Protein AF-A0A535NSK0-F1 (afdb_monomer_lite)

pLDDT: mean 83.29, std 15.98, range [34.66, 98.5]

Sequence (155 aa):
MTDINIHTHRTLVEKVFVGEGGVAVKHAAVRLECYKLASLLVRIGMTPNIKAPHKTIPAAFMRLEKEFLAGILDGLFSTDGSVLMKQDNPMLRLHTSSYELAQQVRLILLQFGIHGRIYRATRDEDLMYDGRSMYGTGEKYDLLIINEGIPHFYA

Structure (mmCIF, N/CA/C/O backbone):
data_AF-A0A535NSK0-F1
#
_entry.id   AF-A0A535NSK0-F1
#
loop_
_atom_site.group_PDB
_atom_site.id
_atom_site.type_symbol
_atom_site.label_atom_id
_atom_site.label_alt_id
_atom_site.label_comp_id
_atom_site.label_asym_id
_atom_site.label_entity_id
_atom_site.label_seq_id
_atom_site.pdbx_PDB_ins_code
_atom_site.Cartn_x
_atom_site.Cartn_y
_atom_site.Cartn_z
_atom_site.occupancy
_atom_site.B_iso_or_equiv
_atom_site.auth_seq_id
_atom_site.auth_comp_id
_atom_site.auth_asym_id
_atom_site.auth_atom_id
_atom_site.pdbx_PDB_model_num
ATOM 1 N N . MET A 1 1 ? 10.936 -27.192 17.423 1.00 34.66 1 MET A N 1
ATOM 2 C CA . MET A 1 1 ? 10.838 -26.031 16.514 1.00 34.66 1 MET A CA 1
ATOM 3 C C . MET A 1 1 ? 10.577 -26.572 15.126 1.00 34.66 1 MET A C 1
ATOM 5 O O . MET A 1 1 ? 11.379 -27.356 14.642 1.00 34.66 1 MET A O 1
ATOM 9 N N . THR A 1 2 ? 9.418 -26.272 14.551 1.00 40.34 2 THR A N 1
ATOM 10 C CA . THR A 1 2 ? 9.031 -26.770 13.229 1.00 40.34 2 THR A CA 1
ATOM 11 C C . THR A 1 2 ? 9.924 -26.116 12.183 1.00 40.34 2 THR A C 1
ATOM 13 O O . THR A 1 2 ? 9.919 -24.892 12.067 1.00 40.34 2 THR A O 1
ATOM 16 N N . ASP A 1 3 ? 10.693 -26.914 11.444 1.00 45.38 3 ASP A N 1
ATOM 17 C CA . ASP A 1 3 ? 11.486 -26.432 10.315 1.00 45.38 3 ASP A CA 1
ATOM 18 C C . ASP A 1 3 ? 10.575 -25.651 9.355 1.00 45.38 3 ASP A C 1
ATOM 20 O O . ASP A 1 3 ? 9.608 -26.185 8.788 1.00 45.38 3 ASP A O 1
ATOM 24 N N . ILE A 1 4 ? 10.862 -24.361 9.156 1.00 49.47 4 ILE A N 1
ATOM 25 C CA . ILE A 1 4 ? 10.060 -23.488 8.286 1.00 49.47 4 ILE A CA 1
ATOM 26 C C . ILE A 1 4 ? 10.174 -23.926 6.804 1.00 49.47 4 ILE A C 1
ATOM 28 O O . ILE A 1 4 ? 9.495 -23.356 5.963 1.00 49.47 4 ILE A O 1
ATOM 32 N N . ASN A 1 5 ? 10.916 -24.999 6.456 1.00 47.97 5 ASN A N 1
ATOM 33 C CA . ASN A 1 5 ? 11.264 -25.424 5.081 1.00 47.97 5 ASN A CA 1
ATOM 34 C C . ASN A 1 5 ? 11.352 -24.224 4.130 1.00 47.97 5 ASN A C 1
ATOM 36 O O . ASN A 1 5 ? 10.645 -24.153 3.118 1.00 47.97 5 ASN A O 1
ATOM 40 N N . ILE A 1 6 ? 12.183 -23.247 4.488 1.00 51.50 6 ILE A N 1
ATOM 41 C CA . ILE A 1 6 ? 12.573 -22.207 3.546 1.00 51.50 6 ILE A CA 1
ATOM 42 C C . ILE A 1 6 ? 13.487 -22.912 2.546 1.00 51.50 6 ILE A C 1
ATOM 44 O O . ILE A 1 6 ? 14.677 -23.097 2.790 1.00 51.50 6 ILE A O 1
ATOM 48 N N . HIS A 1 7 ? 12.908 -23.406 1.453 1.00 54.22 7 HIS A N 1
ATOM 49 C CA . HIS A 1 7 ? 13.670 -23.987 0.358 1.00 54.22 7 HIS A CA 1
ATOM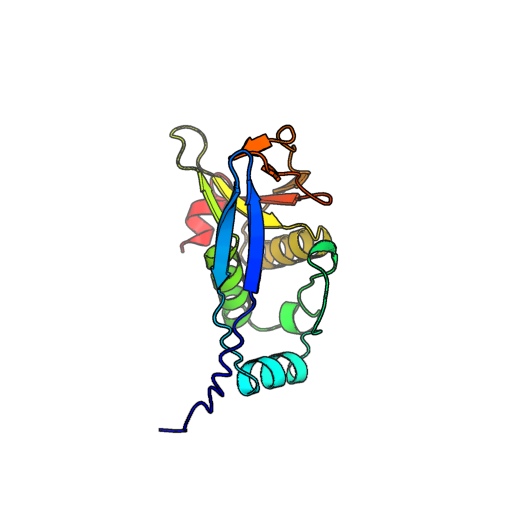 50 C C . HIS A 1 7 ? 14.343 -22.845 -0.405 1.00 54.22 7 HIS A C 1
ATOM 52 O O . HIS A 1 7 ? 13.792 -22.262 -1.333 1.00 54.22 7 HIS A O 1
ATOM 58 N N . THR A 1 8 ? 15.544 -22.487 0.035 1.00 51.03 8 THR A N 1
ATOM 59 C CA . THR A 1 8 ? 16.359 -21.454 -0.599 1.00 51.03 8 THR A CA 1
ATOM 60 C C . THR A 1 8 ? 16.909 -21.975 -1.924 1.00 51.03 8 THR A C 1
ATOM 62 O O . THR A 1 8 ? 17.919 -22.675 -1.946 1.00 51.03 8 THR A O 1
ATOM 65 N N . HIS A 1 9 ? 16.264 -21.634 -3.040 1.00 52.91 9 HIS A N 1
ATOM 66 C CA . HIS A 1 9 ? 16.828 -21.889 -4.363 1.00 52.91 9 HIS A CA 1
ATOM 67 C C . HIS A 1 9 ? 17.625 -20.673 -4.846 1.00 52.91 9 HIS A C 1
ATOM 69 O O . HIS A 1 9 ? 17.068 -19.638 -5.208 1.00 52.91 9 HIS A O 1
ATOM 75 N N . ARG A 1 10 ? 18.955 -20.789 -4.878 1.00 53.19 10 ARG A N 1
ATOM 76 C CA . ARG A 1 10 ? 19.826 -19.724 -5.390 1.00 53.19 10 ARG A CA 1
ATOM 77 C C . ARG A 1 10 ? 19.764 -19.690 -6.916 1.00 53.19 10 ARG A C 1
ATOM 79 O O . ARG A 1 10 ? 20.468 -20.435 -7.587 1.00 53.19 10 ARG A O 1
ATOM 86 N N . THR A 1 11 ? 18.979 -18.771 -7.464 1.00 53.66 11 THR A N 1
ATOM 87 C CA . THR A 1 11 ? 18.954 -18.519 -8.912 1.00 53.66 11 THR A CA 1
ATOM 88 C C . THR A 1 11 ? 19.810 -17.304 -9.257 1.00 53.66 11 THR A C 1
ATOM 90 O O . THR A 1 11 ? 19.376 -16.176 -9.043 1.00 53.66 11 THR A O 1
ATOM 93 N N . LEU A 1 12 ? 21.007 -17.539 -9.804 1.00 54.97 12 LEU A N 1
ATOM 94 C CA . LEU A 1 12 ? 21.874 -16.506 -10.378 1.00 54.97 12 LEU A CA 1
ATOM 95 C C . LEU A 1 12 ? 21.302 -16.059 -11.726 1.00 54.97 12 LEU A C 1
ATOM 97 O O . LEU A 1 12 ? 21.375 -16.783 -12.713 1.00 54.97 12 LEU A O 1
ATOM 101 N N . VAL A 1 13 ? 20.709 -14.868 -11.764 1.00 55.97 13 VAL A N 1
ATOM 102 C CA . VAL A 1 13 ? 20.315 -14.228 -13.025 1.00 55.97 13 VAL A CA 1
ATOM 103 C C . VAL A 1 13 ? 21.443 -13.307 -13.450 1.00 55.97 13 VAL A C 1
ATOM 105 O O . VAL A 1 13 ? 21.705 -12.339 -12.745 1.00 55.97 13 VAL A O 1
ATOM 108 N N . GLU A 1 14 ? 22.082 -13.609 -14.579 1.00 56.84 14 GLU A N 1
ATOM 109 C CA . GLU A 1 14 ? 23.153 -12.801 -15.160 1.00 56.84 14 GLU A CA 1
ATOM 110 C C . GLU A 1 14 ? 22.604 -11.963 -16.319 1.00 56.84 14 GLU A C 1
ATOM 112 O O . GLU A 1 14 ? 22.026 -12.489 -17.270 1.00 56.84 14 GLU A O 1
ATOM 117 N N . LYS A 1 15 ? 22.776 -10.642 -16.246 1.00 57.28 15 LYS A N 1
ATOM 118 C CA . LYS A 1 15 ? 22.615 -9.746 -17.397 1.00 57.28 15 LYS A CA 1
ATOM 119 C C . LYS A 1 15 ? 23.900 -8.961 -17.573 1.00 57.28 15 LYS A C 1
ATOM 121 O O . LYS A 1 15 ? 24.361 -8.343 -16.616 1.00 57.28 15 LYS A O 1
ATOM 126 N N . VAL A 1 16 ? 24.449 -9.019 -18.783 1.00 60.62 16 VAL A N 1
ATOM 127 C CA . VAL A 1 16 ? 25.601 -8.228 -19.212 1.00 60.62 16 VAL A CA 1
ATOM 128 C C . VAL A 1 16 ? 25.070 -6.970 -19.880 1.00 60.62 16 VAL A C 1
ATOM 130 O O . VAL A 1 16 ? 24.326 -7.052 -20.856 1.00 60.62 16 VAL A O 1
ATOM 133 N N . PHE A 1 17 ? 25.443 -5.815 -19.344 1.00 59.88 17 PHE A N 1
ATOM 134 C CA . PHE A 1 17 ? 25.168 -4.521 -19.960 1.00 59.88 17 PHE A CA 1
ATOM 135 C C . PHE A 1 17 ? 26.472 -3.982 -20.520 1.00 59.88 17 PHE A C 1
ATOM 137 O O . PHE A 1 17 ? 27.423 -3.847 -19.758 1.00 59.88 17 PHE A O 1
ATOM 144 N N . VAL A 1 18 ? 26.516 -3.702 -21.819 1.00 60.00 18 VAL A N 1
ATOM 145 C CA . VAL A 1 18 ? 27.671 -3.065 -22.460 1.00 60.00 18 VAL A CA 1
ATOM 146 C C . VAL A 1 18 ? 27.424 -1.558 -22.448 1.00 60.00 18 VAL A C 1
ATOM 148 O O . VAL A 1 18 ? 26.547 -1.082 -23.165 1.00 60.00 18 VAL A O 1
ATOM 151 N N . GLY A 1 19 ? 28.138 -0.828 -21.589 1.00 58.66 19 GLY A N 1
ATOM 152 C CA . GLY A 1 19 ? 28.138 0.640 -21.591 1.00 58.66 19 GLY A CA 1
ATOM 153 C C . GLY A 1 19 ? 29.075 1.225 -22.656 1.00 58.66 19 GLY A C 1
ATOM 154 O O . GLY A 1 19 ? 29.909 0.508 -23.222 1.00 58.66 19 GLY A O 1
ATOM 155 N N . GLU A 1 20 ? 28.975 2.535 -22.910 1.00 54.12 20 GLU A N 1
ATOM 156 C CA . GLU A 1 20 ? 29.961 3.249 -23.734 1.00 54.12 20 GLU A CA 1
ATOM 157 C C . GLU A 1 20 ? 31.360 3.096 -23.111 1.00 54.12 20 GLU A C 1
ATOM 159 O O . GLU A 1 20 ? 31.575 3.409 -21.943 1.00 54.12 20 GLU A O 1
ATOM 164 N N . GLY A 1 21 ? 32.302 2.534 -23.879 1.00 62.81 21 GLY A N 1
ATOM 165 C CA . GLY A 1 21 ? 33.648 2.175 -23.409 1.00 62.81 21 GLY A CA 1
ATOM 166 C C . GLY A 1 21 ? 33.883 0.678 -23.150 1.00 62.81 21 GLY A C 1
ATOM 167 O O . GLY A 1 21 ? 34.989 0.301 -22.775 1.00 62.81 21 GLY A O 1
ATOM 168 N N . GLY A 1 22 ? 32.888 -0.193 -23.368 1.00 62.31 22 GLY A N 1
ATOM 169 C CA . GLY A 1 22 ? 33.064 -1.654 -23.305 1.00 62.31 22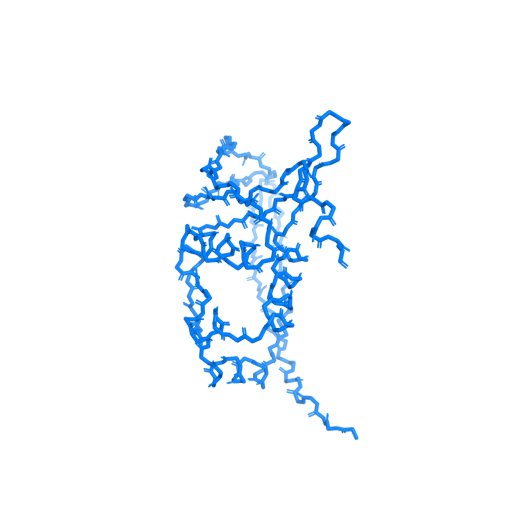 GLY A CA 1
ATOM 170 C C . GLY A 1 22 ? 32.980 -2.259 -21.898 1.00 62.31 22 GLY A C 1
ATOM 171 O O . GLY A 1 22 ? 33.298 -3.434 -21.712 1.00 62.31 22 GLY A O 1
ATOM 172 N N . VAL A 1 23 ? 32.537 -1.487 -20.902 1.00 55.56 23 VAL A N 1
ATOM 173 C CA . VAL A 1 23 ? 32.368 -1.975 -19.527 1.00 55.56 23 VAL A CA 1
ATOM 174 C C . VAL A 1 23 ? 31.127 -2.864 -19.448 1.00 55.56 23 VAL A C 1
ATOM 176 O O . VAL A 1 23 ? 30.005 -2.405 -19.654 1.00 55.56 23 VAL A O 1
ATOM 179 N N . ALA A 1 24 ? 31.346 -4.144 -19.143 1.00 59.34 24 ALA A N 1
ATOM 180 C CA . ALA A 1 24 ? 30.312 -5.139 -18.897 1.00 59.34 24 ALA A CA 1
ATOM 181 C C . ALA A 1 24 ? 29.888 -5.120 -17.417 1.00 59.34 24 ALA A C 1
ATOM 183 O O . ALA A 1 24 ? 30.622 -5.602 -16.555 1.00 59.34 24 ALA A O 1
ATOM 184 N N . VAL A 1 25 ? 28.696 -4.606 -17.098 1.00 57.69 25 VAL A N 1
ATOM 185 C CA . VAL A 1 25 ? 28.158 -4.686 -15.725 1.00 57.69 25 VAL A CA 1
ATOM 186 C C . VAL A 1 25 ? 27.443 -6.023 -15.538 1.00 57.69 25 VAL A C 1
ATOM 188 O O . VAL A 1 25 ? 26.462 -6.295 -16.230 1.00 57.69 25 VAL A O 1
ATOM 191 N N . LYS A 1 26 ? 27.918 -6.853 -14.598 1.00 59.72 26 LYS A N 1
ATOM 192 C CA . LYS A 1 26 ? 27.312 -8.144 -14.239 1.00 59.72 26 LYS A CA 1
ATOM 193 C C . LYS A 1 26 ? 26.366 -7.970 -13.054 1.00 59.72 26 LYS A C 1
ATOM 195 O O . LYS A 1 26 ? 26.805 -7.833 -11.916 1.00 59.72 26 LYS A O 1
ATOM 200 N N . HIS A 1 27 ? 25.063 -8.013 -13.309 1.00 57.66 27 HIS A N 1
ATOM 201 C CA . HIS A 1 27 ? 24.079 -8.120 -12.231 1.00 57.66 27 HIS A CA 1
ATOM 202 C C . HIS A 1 27 ? 23.916 -9.595 -11.857 1.00 57.66 27 HIS A C 1
ATOM 204 O O . HIS A 1 27 ? 23.734 -10.420 -12.746 1.00 57.66 27 HIS A O 1
ATOM 210 N N . ALA A 1 28 ? 23.983 -9.916 -10.566 1.00 62.25 28 ALA A N 1
ATOM 211 C CA . ALA A 1 28 ? 23.684 -11.232 -10.014 1.00 62.25 28 ALA A CA 1
ATOM 212 C C . ALA A 1 28 ? 22.614 -11.063 -8.930 1.00 62.25 28 ALA A C 1
ATOM 214 O O . ALA A 1 28 ? 22.782 -10.265 -8.012 1.00 62.25 28 ALA A O 1
ATOM 215 N N . ALA A 1 29 ? 21.512 -11.803 -9.035 1.00 65.19 29 ALA A N 1
ATOM 216 C CA . ALA A 1 29 ? 20.485 -11.852 -7.997 1.00 65.19 29 ALA A CA 1
ATOM 217 C C . ALA A 1 29 ? 20.553 -13.186 -7.246 1.00 65.19 29 ALA A C 1
ATOM 219 O O . ALA A 1 29 ? 20.934 -14.204 -7.817 1.00 65.19 29 ALA A O 1
ATOM 220 N N . VAL A 1 30 ? 20.161 -13.184 -5.974 1.00 65.62 30 VAL A N 1
ATOM 221 C CA . VAL A 1 30 ? 19.813 -14.395 -5.225 1.00 65.62 30 VAL A CA 1
ATOM 222 C C . VAL A 1 30 ? 18.331 -14.289 -4.909 1.00 65.62 30 VAL A C 1
ATOM 224 O O . VAL A 1 30 ? 17.884 -13.271 -4.385 1.00 65.62 30 VAL A O 1
ATOM 227 N N . ARG A 1 31 ? 17.561 -15.317 -5.262 1.00 67.12 31 ARG A N 1
ATOM 228 C CA . ARG A 1 31 ? 16.142 -15.399 -4.913 1.00 67.12 31 ARG A CA 1
ATOM 229 C C . ARG A 1 31 ? 15.975 -16.296 -3.696 1.00 67.12 31 ARG A C 1
ATOM 231 O O . ARG A 1 31 ? 16.642 -17.317 -3.581 1.00 67.12 31 ARG A O 1
ATOM 238 N N . LEU A 1 32 ? 15.100 -15.886 -2.788 1.00 66.88 32 LEU A N 1
ATOM 239 C CA . LEU A 1 32 ? 14.653 -16.696 -1.663 1.00 66.88 32 LEU A CA 1
ATOM 240 C C . LEU A 1 32 ? 13.180 -17.001 -1.903 1.00 66.88 32 LEU A C 1
ATOM 242 O O . LEU A 1 32 ? 12.370 -16.083 -2.020 1.00 66.88 32 LEU A O 1
ATOM 246 N N . GLU A 1 33 ? 12.839 -18.280 -2.014 1.00 70.31 33 GLU A N 1
ATOM 247 C CA . GLU A 1 33 ? 11.484 -18.716 -2.337 1.00 70.31 33 GLU A CA 1
ATOM 248 C C . GLU A 1 33 ? 10.899 -19.472 -1.143 1.00 70.31 33 GLU A C 1
ATOM 250 O O . GLU A 1 33 ? 11.269 -20.602 -0.835 1.00 70.31 33 GLU A O 1
ATOM 255 N N . CYS A 1 34 ? 9.966 -18.835 -0.432 1.00 75.31 34 CYS A N 1
ATOM 256 C CA . CYS A 1 34 ? 9.250 -19.479 0.664 1.00 75.31 34 CYS A CA 1
ATOM 257 C C . CYS A 1 34 ? 7.954 -20.112 0.147 1.00 75.31 34 CYS A C 1
ATOM 259 O O . CYS A 1 34 ? 6.866 -19.541 0.250 1.00 75.31 34 CYS A O 1
ATOM 261 N N . TYR A 1 35 ? 8.068 -21.316 -0.416 1.00 78.25 35 TYR A N 1
ATOM 262 C CA . TYR A 1 35 ? 6.931 -22.039 -0.993 1.00 78.25 35 TYR A CA 1
ATOM 263 C C . TYR A 1 35 ? 5.822 -22.339 0.018 1.00 78.25 35 TYR A C 1
ATOM 265 O O . TYR A 1 35 ? 4.647 -22.299 -0.346 1.00 78.25 35 TYR A O 1
ATOM 273 N N . LYS A 1 36 ? 6.165 -22.601 1.287 1.00 82.50 36 LYS A N 1
ATOM 274 C CA . LYS A 1 36 ? 5.170 -22.822 2.347 1.00 82.50 36 LYS A CA 1
ATOM 275 C C . LYS A 1 36 ? 4.332 -21.571 2.604 1.00 82.50 36 LYS A C 1
ATOM 277 O O . LYS A 1 36 ? 3.110 -21.677 2.633 1.00 82.50 36 LYS A O 1
ATOM 282 N N . LEU A 1 37 ? 4.968 -20.404 2.736 1.00 82.75 37 LEU A N 1
ATOM 283 C CA . LEU A 1 37 ? 4.254 -19.141 2.932 1.00 82.75 37 LEU A CA 1
ATOM 284 C C . LEU A 1 37 ? 3.413 -18.796 1.702 1.00 82.75 37 LEU A C 1
ATOM 286 O O . LEU A 1 37 ? 2.230 -18.514 1.843 1.00 82.75 37 LEU A O 1
ATOM 290 N N . ALA A 1 38 ? 3.983 -18.895 0.498 1.00 83.00 38 ALA A N 1
ATOM 291 C CA . ALA A 1 38 ? 3.239 -18.652 -0.736 1.00 83.00 38 ALA A CA 1
ATOM 292 C C . ALA A 1 38 ? 2.013 -19.577 -0.851 1.00 83.00 38 ALA A C 1
ATOM 294 O O . ALA A 1 38 ? 0.909 -19.112 -1.124 1.00 83.00 38 ALA A O 1
ATOM 295 N N . SER A 1 39 ? 2.178 -20.872 -0.565 1.00 86.56 39 SER A N 1
ATOM 296 C CA . SER A 1 39 ? 1.080 -21.847 -0.585 1.00 86.56 39 SER A CA 1
ATOM 297 C C . SER A 1 39 ? 0.025 -21.554 0.477 1.00 86.56 39 SER A C 1
ATOM 299 O O . SER A 1 39 ? -1.166 -21.701 0.209 1.00 86.56 39 SER A O 1
ATOM 301 N N . LEU A 1 40 ? 0.441 -21.136 1.676 1.00 89.31 40 LEU A N 1
ATOM 302 C CA . LEU A 1 40 ? -0.473 -20.725 2.735 1.00 89.31 40 LEU A CA 1
ATOM 303 C C . LEU A 1 40 ? -1.291 -19.509 2.296 1.00 89.31 40 LEU A C 1
ATOM 305 O O . LEU A 1 40 ? -2.512 -19.571 2.369 1.00 89.31 40 LEU A O 1
ATOM 309 N N . LEU A 1 41 ? -0.640 -18.461 1.777 1.00 89.06 41 LEU A N 1
ATOM 310 C CA . LEU A 1 41 ? -1.292 -17.242 1.286 1.00 89.06 41 LEU A CA 1
ATOM 311 C C . LEU A 1 41 ? -2.328 -17.548 0.196 1.00 89.06 41 LEU A C 1
ATOM 313 O O . LEU A 1 41 ? -3.438 -17.022 0.235 1.00 89.06 41 LEU A O 1
ATOM 317 N N . VAL A 1 42 ? -2.005 -18.448 -0.738 1.00 91.06 42 VAL A N 1
ATOM 318 C CA . VAL A 1 42 ? -2.962 -18.904 -1.758 1.00 91.06 42 VAL A CA 1
ATOM 319 C C . VAL A 1 42 ? -4.142 -19.643 -1.124 1.00 91.06 42 VAL A C 1
ATOM 321 O O . VAL A 1 42 ? -5.290 -19.355 -1.452 1.00 91.06 42 VAL A O 1
ATOM 324 N N . ARG A 1 43 ? -3.889 -20.557 -0.178 1.00 91.25 43 ARG A N 1
ATOM 325 C CA . ARG A 1 43 ? -4.946 -21.311 0.522 1.00 91.25 43 ARG A CA 1
ATOM 326 C C . ARG A 1 43 ? -5.894 -20.417 1.315 1.00 91.25 43 ARG A C 1
ATOM 328 O O . ARG A 1 43 ? -7.076 -20.732 1.384 1.00 91.25 43 ARG A O 1
ATOM 335 N N . ILE A 1 44 ? -5.397 -19.321 1.887 1.00 89.88 44 ILE A N 1
ATOM 336 C CA . ILE A 1 44 ? -6.233 -18.356 2.617 1.00 89.88 44 ILE A CA 1
ATOM 337 C C . ILE A 1 44 ? -6.929 -17.345 1.691 1.00 89.88 44 ILE A C 1
ATOM 339 O O . ILE A 1 44 ? -7.687 -16.514 2.173 1.00 89.88 44 ILE A O 1
ATOM 343 N N . GLY A 1 45 ? -6.730 -17.425 0.371 1.00 89.31 45 GLY A N 1
ATOM 344 C CA . GLY A 1 45 ? -7.508 -16.669 -0.615 1.00 89.31 45 GLY A CA 1
ATOM 345 C C . GLY A 1 45 ? -6.753 -15.566 -1.357 1.00 89.31 45 GLY A C 1
ATOM 346 O O . GLY A 1 45 ? -7.381 -14.800 -2.088 1.00 89.31 45 GLY A O 1
ATOM 347 N N . MET A 1 46 ? -5.426 -15.460 -1.220 1.00 91.62 46 MET A N 1
ATOM 348 C CA . MET A 1 46 ? -4.645 -14.568 -2.083 1.00 91.62 46 MET A CA 1
ATOM 349 C C . MET A 1 46 ? -4.501 -15.141 -3.492 1.00 91.62 46 MET A C 1
ATOM 351 O O . MET A 1 46 ? -4.285 -16.336 -3.685 1.00 91.62 46 MET A O 1
ATOM 355 N N . THR A 1 47 ? -4.554 -14.267 -4.496 1.00 90.19 47 THR A N 1
ATOM 356 C CA . THR A 1 47 ? -4.325 -14.665 -5.890 1.00 90.19 47 THR A CA 1
ATOM 357 C C . THR A 1 47 ? -2.851 -14.452 -6.259 1.00 90.19 47 THR A C 1
ATOM 359 O O . THR A 1 47 ? -2.362 -13.323 -6.156 1.00 90.19 47 THR A O 1
ATOM 362 N N . PRO A 1 48 ? -2.113 -15.498 -6.675 1.00 88.69 48 PRO A N 1
ATOM 363 C CA . PRO A 1 48 ? -0.716 -15.360 -7.070 1.00 88.69 48 PRO A CA 1
ATOM 364 C C . PRO A 1 48 ? -0.591 -14.734 -8.468 1.00 88.69 48 PRO A C 1
ATOM 366 O O . PRO A 1 48 ? -1.541 -14.721 -9.247 1.00 88.69 48 PRO A O 1
ATOM 369 N N . ASN A 1 49 ? 0.607 -14.252 -8.813 1.00 87.38 49 ASN A N 1
ATOM 370 C CA . ASN A 1 49 ? 0.955 -13.760 -10.159 1.00 87.38 49 ASN A CA 1
ATOM 371 C C . ASN A 1 49 ? 0.104 -12.583 -10.681 1.00 87.38 49 ASN A C 1
ATOM 373 O O . ASN A 1 49 ? -0.047 -12.395 -11.888 1.00 87.38 49 ASN A O 1
ATOM 377 N N . ILE A 1 50 ? -0.412 -11.748 -9.778 1.00 92.75 50 ILE A N 1
ATOM 378 C CA . ILE A 1 50 ? -1.163 -10.540 -10.126 1.00 92.75 50 ILE A CA 1
ATOM 379 C C . ILE A 1 50 ? -0.221 -9.353 -10.368 1.00 92.75 50 ILE A C 1
ATOM 381 O O . ILE A 1 50 ? 0.640 -9.034 -9.543 1.00 92.75 50 ILE A O 1
ATOM 385 N N . LYS A 1 51 ? -0.400 -8.661 -11.503 1.00 92.94 51 LYS A N 1
ATOM 386 C CA . LYS A 1 51 ? 0.332 -7.417 -11.799 1.00 92.94 51 LYS A CA 1
ATOM 387 C C . LYS A 1 51 ? -0.058 -6.319 -10.810 1.00 92.94 51 LYS A C 1
ATOM 389 O O . LYS A 1 51 ? -1.208 -6.245 -10.391 1.00 92.94 51 LYS A O 1
ATOM 394 N N . ALA A 1 52 ? 0.879 -5.420 -10.505 1.00 93.06 52 ALA A N 1
ATOM 395 C CA . ALA A 1 52 ? 0.686 -4.362 -9.509 1.00 93.06 52 ALA A CA 1
ATOM 396 C C . ALA A 1 52 ? -0.638 -3.571 -9.643 1.00 93.06 52 ALA A C 1
ATOM 398 O O . ALA A 1 52 ? -1.284 -3.391 -8.614 1.00 93.06 52 ALA A O 1
ATOM 399 N N . PRO A 1 53 ? -1.108 -3.172 -10.847 1.00 95.94 53 PRO A N 1
ATOM 400 C CA . PRO A 1 53 ? -2.368 -2.432 -10.988 1.00 95.94 53 PRO A CA 1
ATOM 401 C C . PRO A 1 53 ? -3.638 -3.224 -10.661 1.00 95.94 53 PRO A C 1
ATOM 403 O O . PRO A 1 53 ? -4.694 -2.633 -10.475 1.00 95.94 53 PRO A O 1
ATOM 406 N N . HIS A 1 54 ? -3.546 -4.552 -10.601 1.00 96.12 54 HIS A N 1
ATOM 407 C CA . HIS A 1 54 ? -4.676 -5.445 -10.344 1.00 96.12 54 HIS A CA 1
ATOM 408 C C . HIS A 1 54 ? -4.613 -6.084 -8.953 1.00 96.12 54 HIS A C 1
ATOM 410 O O . HIS A 1 54 ? -5.465 -6.904 -8.623 1.00 96.12 54 HIS A O 1
ATOM 416 N N . LYS A 1 55 ? -3.599 -5.752 -8.140 1.00 95.94 55 LYS A N 1
ATOM 417 C CA . LYS A 1 55 ? -3.507 -6.241 -6.760 1.00 95.94 55 LYS A CA 1
ATOM 418 C C . LYS A 1 55 ? -4.695 -5.722 -5.955 1.00 95.94 55 LYS A C 1
ATOM 420 O O . LYS A 1 55 ? -5.034 -4.546 -6.058 1.00 95.94 55 LYS A O 1
ATOM 425 N N . THR A 1 56 ? -5.286 -6.586 -5.143 1.00 96.94 56 THR A N 1
ATOM 426 C CA . THR A 1 56 ? -6.426 -6.284 -4.271 1.00 96.94 56 THR A CA 1
ATOM 427 C C . THR A 1 56 ? -6.285 -7.051 -2.959 1.00 96.94 56 THR A C 1
ATOM 429 O O . THR A 1 56 ? -5.541 -8.032 -2.868 1.00 96.94 56 THR A O 1
ATOM 432 N N . ILE A 1 57 ? -7.003 -6.599 -1.937 1.00 96.19 57 ILE A N 1
ATOM 433 C CA . ILE A 1 57 ? -7.247 -7.337 -0.703 1.00 96.19 57 ILE A CA 1
ATOM 434 C C . ILE A 1 57 ? -8.467 -8.239 -0.950 1.00 96.19 57 ILE A C 1
ATOM 436 O O . ILE A 1 57 ? -9.517 -7.740 -1.374 1.00 96.19 57 ILE A O 1
ATOM 440 N N . PRO A 1 58 ? -8.370 -9.560 -0.708 1.00 95.44 58 PRO A N 1
ATOM 441 C CA . PRO A 1 58 ? -9.511 -10.460 -0.820 1.00 95.44 58 PRO A CA 1
ATOM 442 C C . PRO A 1 58 ? -10.704 -9.978 0.011 1.00 95.44 58 PRO A C 1
ATOM 444 O O . PRO A 1 58 ? -10.563 -9.634 1.183 1.00 95.44 58 PRO A O 1
ATOM 447 N N . ALA A 1 59 ? -11.909 -10.012 -0.563 1.00 92.69 59 ALA A N 1
ATOM 448 C CA . ALA A 1 59 ? -13.112 -9.519 0.112 1.00 92.69 59 ALA A CA 1
ATOM 449 C C . ALA A 1 59 ? -13.396 -10.230 1.450 1.00 92.69 59 ALA A C 1
ATOM 451 O O . ALA A 1 59 ? -14.005 -9.640 2.338 1.00 92.69 59 ALA A O 1
ATOM 452 N N . ALA A 1 60 ? -12.961 -11.486 1.603 1.00 94.00 60 ALA A N 1
ATOM 453 C CA . ALA A 1 60 ? -13.054 -12.216 2.865 1.00 94.00 60 ALA A CA 1
ATOM 454 C C . ALA A 1 60 ? -12.226 -11.561 3.983 1.00 94.00 60 ALA A C 1
ATOM 456 O O . ALA A 1 60 ? -12.706 -11.473 5.106 1.00 94.00 60 ALA A O 1
ATOM 457 N N . PHE A 1 61 ? -11.036 -11.043 3.664 1.00 95.44 61 PHE A N 1
ATOM 458 C CA . PHE A 1 61 ? -10.140 -10.403 4.632 1.00 95.44 61 PHE A CA 1
ATOM 459 C C . PHE A 1 61 ? -10.691 -9.077 5.132 1.00 95.44 61 PHE A C 1
ATOM 461 O O . PHE A 1 61 ? -10.586 -8.777 6.313 1.00 95.44 61 PHE A O 1
ATOM 468 N N . MET A 1 62 ? -11.359 -8.331 4.252 1.00 94.88 62 MET A N 1
ATOM 469 C CA . MET A 1 62 ? -11.982 -7.039 4.559 1.00 94.88 62 MET A CA 1
ATOM 470 C C . MET A 1 62 ? -13.068 -7.107 5.649 1.00 94.88 62 MET A C 1
ATOM 472 O O . MET A 1 62 ? -13.510 -6.060 6.118 1.00 94.88 62 MET A O 1
ATOM 476 N N . ARG A 1 63 ? -13.530 -8.315 6.008 1.00 93.25 63 ARG A N 1
ATOM 477 C CA . ARG A 1 63 ? -14.579 -8.577 7.008 1.00 93.25 63 ARG A CA 1
ATOM 478 C C . ARG A 1 63 ? -14.068 -9.290 8.266 1.00 93.25 63 ARG A C 1
ATOM 480 O O . ARG A 1 63 ? -14.889 -9.687 9.088 1.00 93.25 63 ARG A O 1
ATOM 487 N N . LEU A 1 64 ? -12.759 -9.515 8.378 1.00 95.94 64 LEU A N 1
ATOM 488 C CA . LEU A 1 64 ? -12.157 -10.117 9.569 1.00 95.94 64 LEU A CA 1
ATOM 489 C C . LEU A 1 64 ? -12.059 -9.099 10.711 1.00 95.94 64 LEU A C 1
ATOM 491 O O . LEU A 1 64 ? -12.347 -7.914 10.528 1.00 95.94 64 LEU A O 1
ATOM 495 N N . GLU A 1 65 ? -11.691 -9.565 11.904 1.00 97.06 65 GLU A N 1
ATOM 496 C CA . GLU A 1 65 ? -11.564 -8.708 13.077 1.00 97.06 65 GLU A CA 1
ATOM 497 C C . GLU A 1 65 ? -10.572 -7.552 12.881 1.00 97.06 65 GLU A C 1
ATOM 499 O O . GLU A 1 65 ? -9.636 -7.609 12.079 1.00 97.06 65 GLU A O 1
ATOM 504 N N . LYS A 1 66 ? -10.767 -6.488 13.670 1.00 95.88 66 LYS A N 1
ATOM 505 C CA . LYS A 1 66 ? -9.924 -5.288 13.624 1.00 95.88 66 LYS A CA 1
ATOM 506 C C . LYS A 1 66 ? -8.439 -5.598 13.814 1.00 95.88 66 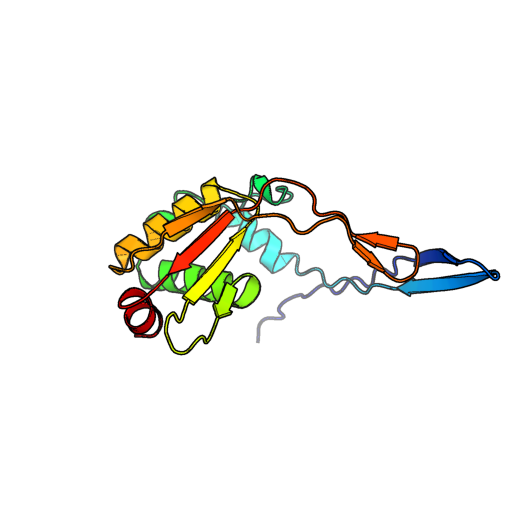LYS 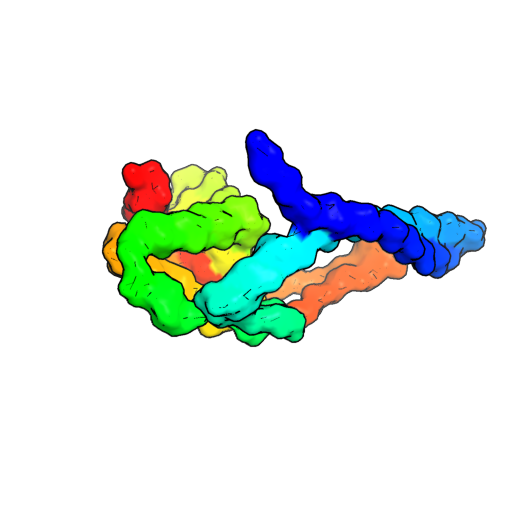A C 1
ATOM 508 O O . LYS A 1 66 ? -7.622 -4.947 13.183 1.00 95.88 66 LYS A O 1
ATOM 513 N N . GLU A 1 67 ? -8.087 -6.591 14.626 1.00 96.88 67 GLU A N 1
ATOM 514 C CA . GLU A 1 67 ? -6.690 -6.995 14.827 1.00 96.88 67 GLU A CA 1
ATOM 515 C C . GLU A 1 67 ? -6.043 -7.489 13.523 1.00 96.88 67 GLU A C 1
ATOM 517 O O . GLU A 1 67 ? -4.965 -7.032 13.145 1.00 96.88 67 GLU A O 1
ATOM 522 N N . PHE A 1 68 ? -6.741 -8.340 12.765 1.00 96.44 68 PHE A N 1
ATOM 523 C CA . PHE A 1 68 ? -6.263 -8.808 11.466 1.00 96.44 68 PHE A CA 1
ATOM 524 C C . PHE A 1 68 ? -6.132 -7.659 10.460 1.00 96.44 68 PHE A C 1
ATOM 526 O O . PHE A 1 68 ? -5.131 -7.544 9.752 1.00 96.44 68 PHE A O 1
ATOM 533 N N . LEU A 1 69 ? -7.136 -6.779 10.409 1.00 97.44 69 LEU A N 1
ATOM 534 C CA . LEU A 1 69 ? -7.123 -5.608 9.534 1.00 97.44 69 LEU A CA 1
ATOM 535 C C . LEU A 1 69 ? -5.995 -4.630 9.886 1.00 97.44 69 LEU A C 1
ATOM 537 O O . LEU A 1 69 ? -5.371 -4.083 8.977 1.00 97.44 69 LEU A O 1
ATOM 541 N N . ALA A 1 70 ? -5.699 -4.446 11.174 1.00 97.00 70 ALA A N 1
ATOM 542 C CA . ALA A 1 70 ? -4.561 -3.659 11.633 1.00 97.00 70 ALA A CA 1
ATOM 543 C C . ALA A 1 70 ? -3.241 -4.272 11.146 1.00 97.00 70 ALA A C 1
ATOM 545 O O . ALA A 1 70 ? -2.409 -3.550 10.608 1.00 97.00 70 ALA A O 1
ATOM 546 N N . GLY A 1 71 ? -3.094 -5.601 11.204 1.00 96.88 71 GLY A N 1
ATOM 547 C CA . GLY A 1 71 ? -1.936 -6.303 10.640 1.00 96.88 71 GLY A CA 1
ATOM 548 C C . GLY A 1 71 ? -1.766 -6.109 9.125 1.00 96.88 71 GLY A C 1
ATOM 549 O O . GLY A 1 71 ? -0.642 -5.981 8.640 1.00 96.88 71 GLY A O 1
ATOM 550 N N . ILE A 1 72 ? -2.863 -6.028 8.357 1.00 95.88 72 ILE A N 1
ATOM 551 C CA . ILE A 1 72 ? -2.794 -5.677 6.925 1.00 95.88 72 ILE A CA 1
ATOM 552 C C . ILE A 1 72 ? -2.269 -4.250 6.740 1.00 95.88 72 ILE A C 1
ATOM 554 O O . ILE A 1 72 ? -1.413 -4.026 5.882 1.00 95.88 72 ILE A O 1
ATOM 558 N N . LEU A 1 73 ? -2.806 -3.286 7.497 1.00 97.06 73 LEU A N 1
ATOM 559 C CA . LEU A 1 73 ? -2.377 -1.889 7.414 1.00 97.06 73 LEU A CA 1
ATOM 560 C C . LEU A 1 73 ? -0.899 -1.754 7.793 1.00 97.06 73 LEU A C 1
ATOM 562 O O . LEU A 1 73 ? -0.142 -1.157 7.033 1.00 97.06 73 LEU A O 1
ATOM 566 N N . ASP A 1 74 ? -0.483 -2.362 8.901 1.00 96.25 74 ASP A N 1
ATOM 567 C CA . ASP A 1 74 ? 0.903 -2.366 9.368 1.00 96.25 74 ASP A CA 1
ATOM 568 C C . ASP A 1 74 ? 1.855 -2.915 8.297 1.00 96.25 74 ASP A C 1
ATOM 570 O O . ASP A 1 74 ? 2.814 -2.250 7.901 1.00 96.25 74 ASP A O 1
ATOM 574 N N . GLY A 1 75 ? 1.524 -4.077 7.725 1.00 96.00 75 GLY A N 1
ATOM 575 C CA . GLY A 1 75 ? 2.301 -4.674 6.643 1.00 96.00 75 GLY A CA 1
ATOM 576 C C . GLY A 1 75 ? 2.399 -3.777 5.404 1.00 96.00 75 GLY A C 1
ATOM 577 O O . GLY A 1 75 ? 3.494 -3.578 4.884 1.00 96.00 75 GLY A O 1
ATOM 578 N N . LEU A 1 76 ? 1.281 -3.209 4.936 1.00 96.62 76 LEU A N 1
ATOM 579 C CA . LEU A 1 76 ? 1.255 -2.367 3.731 1.00 96.62 76 LEU A CA 1
ATOM 580 C C . LEU A 1 76 ? 2.005 -1.044 3.911 1.00 96.62 76 LEU A C 1
ATOM 582 O O . LEU A 1 76 ? 2.750 -0.638 3.019 1.00 96.62 76 LEU A O 1
ATOM 586 N N . PHE A 1 77 ? 1.811 -0.359 5.040 1.00 96.44 77 PHE A N 1
ATOM 587 C CA . PHE A 1 77 ? 2.487 0.911 5.308 1.00 96.44 77 PHE A CA 1
ATOM 588 C C . PHE A 1 77 ? 3.969 0.712 5.648 1.00 96.44 77 PHE A C 1
ATOM 590 O O . PHE A 1 77 ? 4.777 1.577 5.319 1.00 96.44 77 PHE A O 1
ATOM 597 N N . SER A 1 78 ? 4.353 -0.434 6.212 1.00 95.94 78 SER A N 1
ATOM 598 C CA . SER A 1 78 ? 5.763 -0.777 6.427 1.00 95.94 78 SER A CA 1
ATOM 599 C C . SER A 1 78 ? 6.526 -1.027 5.124 1.00 95.94 78 SER A C 1
ATOM 601 O O . SER A 1 78 ? 7.724 -0.757 5.060 1.00 95.94 78 SER A O 1
ATOM 603 N N . THR A 1 79 ? 5.868 -1.553 4.083 1.00 94.75 79 THR A N 1
ATOM 604 C CA . THR A 1 79 ? 6.534 -1.869 2.808 1.00 94.75 79 THR A CA 1
ATOM 605 C C . THR A 1 79 ? 6.441 -0.751 1.780 1.00 94.75 79 THR A C 1
ATOM 607 O O . THR A 1 79 ? 7.447 -0.396 1.174 1.00 94.75 79 THR A O 1
ATOM 610 N N . ASP A 1 80 ? 5.238 -0.219 1.562 1.00 95.06 80 ASP A N 1
ATOM 611 C CA . ASP A 1 80 ? 4.931 0.733 0.486 1.00 95.06 80 ASP A CA 1
ATOM 612 C C . ASP A 1 80 ? 4.465 2.100 1.029 1.00 95.06 80 ASP A C 1
ATOM 614 O O . ASP A 1 80 ? 4.033 2.978 0.268 1.00 95.06 80 ASP A O 1
ATOM 618 N N . GLY A 1 81 ? 4.514 2.282 2.351 1.00 95.12 81 GLY A N 1
ATOM 619 C CA . GLY A 1 81 ? 4.186 3.539 3.002 1.00 95.12 81 GLY A CA 1
ATOM 620 C C . GLY A 1 81 ? 5.368 4.504 3.069 1.00 95.12 81 GLY A C 1
ATOM 621 O O . GLY A 1 81 ? 6.536 4.124 3.015 1.00 95.12 81 GLY A O 1
ATOM 622 N N . SER A 1 82 ? 5.064 5.792 3.193 1.00 95.00 82 SER A N 1
ATOM 623 C CA . SER A 1 82 ? 6.056 6.832 3.447 1.00 95.00 82 SER A CA 1
ATOM 624 C C . SER A 1 82 ? 5.498 7.938 4.331 1.00 95.00 82 SER A C 1
ATOM 626 O O . SER A 1 82 ? 4.298 8.217 4.342 1.00 95.00 82 SER A O 1
ATOM 628 N N . VAL A 1 83 ? 6.392 8.575 5.084 1.00 93.25 83 VAL A N 1
ATOM 629 C CA . VAL A 1 83 ? 6.060 9.682 5.981 1.00 93.25 83 VAL A CA 1
ATOM 630 C C . VAL A 1 83 ? 6.759 10.937 5.485 1.00 93.25 83 VAL A C 1
ATOM 632 O O . VAL A 1 83 ? 7.981 10.973 5.349 1.00 93.25 83 VAL A O 1
ATOM 635 N N . LEU A 1 84 ? 5.982 11.984 5.231 1.00 91.50 84 LEU A N 1
ATOM 636 C CA . LEU A 1 84 ? 6.489 13.325 4.992 1.00 91.50 84 LEU A CA 1
ATOM 637 C C . LEU A 1 84 ? 6.375 14.129 6.284 1.00 91.50 84 LEU A C 1
ATOM 639 O O . LEU A 1 84 ? 5.276 14.484 6.702 1.00 91.50 84 LEU A O 1
ATOM 643 N N . MET A 1 85 ? 7.516 14.462 6.882 1.00 85.19 85 MET A N 1
ATOM 644 C CA . MET A 1 85 ? 7.590 15.284 8.091 1.00 85.19 85 MET A CA 1
ATOM 645 C C . MET A 1 85 ? 7.836 16.753 7.720 1.00 85.19 85 MET A C 1
ATOM 647 O O . MET A 1 85 ? 8.944 17.264 7.871 1.00 85.19 85 MET A O 1
ATOM 651 N N . LYS A 1 86 ? 6.816 17.439 7.188 1.00 85.38 86 LYS A N 1
ATOM 652 C CA . LYS A 1 86 ? 6.832 18.907 7.035 1.00 85.38 86 LYS A CA 1
ATOM 653 C C . LYS A 1 86 ? 6.163 19.565 8.239 1.00 85.38 86 LYS A C 1
ATOM 655 O O . LYS A 1 86 ? 5.099 19.110 8.642 1.00 85.38 86 LYS A O 1
ATOM 660 N N . GLN A 1 87 ? 6.756 20.649 8.752 1.00 75.88 87 GLN A N 1
ATOM 661 C CA . GLN A 1 87 ? 6.263 21.374 9.936 1.00 75.88 87 GLN A CA 1
ATOM 662 C C . GLN A 1 87 ? 4.774 21.735 9.844 1.00 75.88 87 GLN A C 1
ATOM 664 O O . GLN A 1 87 ? 4.039 21.490 10.793 1.00 75.88 87 GLN A O 1
ATOM 669 N N . ASP A 1 88 ? 4.321 22.228 8.690 1.00 82.62 88 ASP A N 1
ATOM 670 C CA . ASP A 1 88 ? 2.947 22.731 8.546 1.00 82.62 88 ASP A CA 1
ATOM 671 C C . ASP A 1 88 ? 1.957 21.694 7.998 1.00 82.62 88 ASP A C 1
ATOM 673 O O . ASP A 1 88 ? 0.751 21.929 7.975 1.00 82.62 88 ASP A O 1
ATOM 677 N N . ASN A 1 89 ? 2.450 20.561 7.491 1.00 85.06 89 ASN A N 1
ATOM 678 C CA . ASN A 1 89 ? 1.613 19.557 6.838 1.00 85.06 89 ASN A CA 1
ATOM 679 C C . ASN A 1 89 ? 2.295 18.181 6.870 1.00 85.06 89 ASN A C 1
ATOM 681 O O . ASN A 1 89 ? 2.830 17.740 5.844 1.00 85.06 89 ASN A O 1
ATOM 685 N N . PRO A 1 90 ? 2.343 17.518 8.039 1.00 90.25 90 PRO A N 1
ATOM 686 C CA . PRO A 1 90 ? 2.797 16.142 8.114 1.00 90.25 90 PRO A CA 1
ATOM 687 C C . PRO A 1 90 ? 1.813 15.239 7.367 1.00 90.25 90 PRO A C 1
ATOM 689 O O . PRO A 1 90 ? 0.597 15.434 7.421 1.00 90.25 90 PRO A O 1
ATOM 692 N N . MET A 1 91 ? 2.336 14.250 6.647 1.00 92.88 91 MET A N 1
ATOM 693 C CA . MET A 1 91 ? 1.516 13.351 5.836 1.00 92.88 91 MET A CA 1
ATOM 694 C C . MET A 1 91 ? 2.035 11.926 5.942 1.00 92.88 91 MET A C 1
ATOM 696 O O . MET A 1 91 ? 3.224 11.679 5.744 1.00 92.88 91 MET A O 1
ATOM 700 N N . LEU A 1 92 ? 1.126 10.988 6.168 1.00 95.38 92 LEU A N 1
ATOM 701 C CA . LEU A 1 92 ? 1.371 9.569 5.962 1.00 95.38 92 LEU A CA 1
ATOM 702 C C . LEU A 1 92 ? 0.780 9.179 4.602 1.00 95.38 92 LEU A C 1
ATOM 704 O O . LEU A 1 92 ? -0.334 9.574 4.258 1.00 95.38 92 LEU A O 1
ATOM 708 N N . ARG A 1 93 ? 1.537 8.435 3.803 1.00 96.25 93 ARG A N 1
ATOM 709 C CA . ARG A 1 93 ? 1.191 8.068 2.429 1.00 96.25 93 ARG A CA 1
ATOM 710 C C . ARG A 1 93 ? 1.314 6.564 2.251 1.00 96.25 93 ARG A C 1
ATOM 712 O O . ARG A 1 93 ? 2.283 5.986 2.717 1.00 96.25 93 ARG A O 1
ATOM 719 N N . LEU A 1 94 ? 0.393 5.969 1.502 1.00 97.69 94 LEU A N 1
ATOM 720 C CA . LEU A 1 94 ? 0.577 4.679 0.836 1.00 97.69 94 LEU A CA 1
ATOM 721 C C . LEU A 1 94 ? 0.593 4.911 -0.678 1.00 97.69 94 LEU A C 1
ATOM 723 O O . LEU A 1 94 ? -0.340 5.518 -1.212 1.00 97.69 94 LEU A O 1
ATOM 727 N N . HIS A 1 95 ? 1.627 4.425 -1.365 1.00 95.88 95 HIS A N 1
ATOM 728 C CA . HIS A 1 95 ? 1.757 4.545 -2.817 1.00 95.88 95 HIS A CA 1
ATOM 729 C C . HIS A 1 95 ? 1.437 3.215 -3.509 1.00 95.88 95 HIS A C 1
ATOM 731 O O . HIS A 1 95 ? 1.999 2.176 -3.176 1.00 95.88 95 HIS A O 1
ATOM 737 N N . THR A 1 96 ? 0.548 3.214 -4.504 1.00 96.44 96 THR A N 1
ATOM 738 C CA . THR A 1 96 ? 0.172 1.983 -5.218 1.00 96.44 96 THR A CA 1
ATOM 739 C C . THR A 1 96 ? -0.174 2.229 -6.683 1.00 96.44 96 THR A C 1
ATOM 741 O O . THR A 1 96 ? -0.565 3.318 -7.081 1.00 96.44 96 THR A O 1
ATOM 744 N N . SER A 1 97 ? -0.050 1.193 -7.517 1.00 96.00 97 SER A N 1
ATOM 745 C CA . SER A 1 97 ? -0.545 1.222 -8.908 1.00 96.00 97 SER A CA 1
ATOM 746 C C . SER A 1 97 ? -1.988 0.731 -9.041 1.00 96.00 97 SER A C 1
ATOM 748 O O . SER A 1 97 ? -2.564 0.823 -10.120 1.00 96.00 97 SER A O 1
ATOM 750 N N . SER A 1 98 ? -2.555 0.157 -7.976 1.00 97.25 98 SER A N 1
ATOM 751 C CA . SER A 1 98 ? -3.920 -0.366 -7.959 1.00 97.25 98 SER A CA 1
ATOM 752 C C . SER A 1 98 ? -4.843 0.624 -7.265 1.00 97.25 98 SER A C 1
ATOM 754 O O . SER A 1 98 ? -4.771 0.811 -6.048 1.00 97.25 98 SER A O 1
ATOM 756 N N . TYR A 1 99 ? -5.728 1.247 -8.042 1.00 97.94 99 TYR A N 1
ATOM 757 C CA . TYR A 1 99 ? -6.767 2.117 -7.495 1.00 97.94 99 TYR A CA 1
ATOM 758 C C . TYR A 1 99 ? -7.696 1.353 -6.547 1.00 97.94 99 TYR A C 1
ATOM 760 O O . TYR A 1 99 ? -8.066 1.862 -5.494 1.00 97.94 99 TYR A O 1
ATOM 768 N N . GLU A 1 100 ? -8.026 0.109 -6.898 1.00 98.06 100 GLU A N 1
ATOM 769 C CA . GLU A 1 100 ? -8.881 -0.749 -6.082 1.00 98.06 100 GLU A CA 1
ATOM 770 C C . GLU A 1 100 ? -8.238 -1.041 -4.724 1.00 98.06 100 GLU A C 1
ATOM 772 O O . GLU A 1 100 ? -8.887 -0.890 -3.692 1.00 98.06 100 GLU A O 1
ATOM 777 N N . LEU A 1 101 ? -6.934 -1.343 -4.695 1.00 98.00 101 LEU A N 1
ATOM 778 C CA . LEU A 1 101 ? -6.201 -1.511 -3.440 1.00 98.00 101 LEU A CA 1
ATOM 779 C C . LEU A 1 101 ? -6.237 -0.230 -2.599 1.00 98.00 101 LEU A C 1
ATOM 781 O O . LEU A 1 101 ? -6.513 -0.299 -1.405 1.00 98.00 101 LEU A O 1
ATOM 785 N N . ALA A 1 102 ? -6.011 0.941 -3.206 1.00 98.38 102 ALA A N 1
ATOM 786 C CA . ALA A 1 102 ? -6.089 2.216 -2.490 1.00 98.38 102 ALA A CA 1
ATOM 787 C C . ALA A 1 102 ? -7.486 2.449 -1.886 1.00 98.38 102 ALA A C 1
ATOM 789 O O . ALA A 1 102 ? -7.604 2.895 -0.743 1.00 98.38 102 ALA A O 1
ATOM 790 N N . GLN A 1 103 ? -8.551 2.116 -2.624 1.00 98.50 103 GLN A N 1
ATOM 791 C CA . GLN A 1 103 ? -9.923 2.211 -2.128 1.00 98.50 103 GLN A CA 1
ATOM 792 C C . GLN A 1 103 ? -10.192 1.243 -0.976 1.00 98.50 103 GLN A C 1
ATOM 794 O O . GLN A 1 103 ? -10.776 1.647 0.027 1.00 98.50 103 GLN A O 1
ATOM 799 N N . GLN A 1 104 ? -9.741 -0.005 -1.086 1.00 98.50 104 GLN A N 1
ATOM 800 C CA . GLN A 1 104 ? -9.899 -1.009 -0.037 1.00 98.50 104 GLN A CA 1
ATOM 801 C C . GLN A 1 104 ? -9.150 -0.610 1.236 1.00 98.50 104 GLN A C 1
ATOM 803 O O . GLN A 1 104 ? -9.737 -0.627 2.314 1.00 98.50 104 GLN A O 1
ATOM 808 N N . VAL A 1 105 ? -7.904 -0.144 1.130 1.00 98.31 105 VAL A N 1
ATOM 809 C CA . VAL A 1 105 ? -7.156 0.361 2.291 1.00 98.31 105 VAL A CA 1
ATOM 810 C C . VAL A 1 105 ? -7.874 1.555 2.919 1.00 98.31 105 VAL A C 1
ATOM 812 O O . VAL A 1 105 ? -8.030 1.594 4.135 1.00 98.31 105 VAL A O 1
ATOM 815 N N . ARG A 1 106 ? -8.404 2.490 2.118 1.00 98.19 106 ARG A N 1
ATOM 816 C CA . ARG A 1 106 ? -9.225 3.598 2.636 1.00 98.19 106 ARG A CA 1
ATOM 817 C C . ARG A 1 106 ? -10.459 3.100 3.393 1.00 98.19 106 ARG A C 1
ATOM 819 O O . ARG A 1 106 ? -10.782 3.652 4.437 1.00 98.19 106 ARG A O 1
ATOM 826 N N . LEU A 1 107 ? -11.147 2.075 2.891 1.00 98.00 107 LEU A N 1
ATOM 827 C CA . LEU A 1 107 ? -12.296 1.482 3.580 1.00 98.00 107 LEU A CA 1
ATOM 828 C C . LEU A 1 107 ? -11.891 0.819 4.898 1.00 98.00 107 LEU A C 1
ATOM 830 O O . LEU A 1 107 ? -12.612 0.967 5.878 1.00 98.00 107 LEU A O 1
ATOM 834 N N . ILE A 1 108 ? -10.747 0.129 4.946 1.00 98.00 108 ILE A N 1
ATOM 835 C CA . ILE A 1 108 ? -10.211 -0.418 6.198 1.00 98.00 108 ILE A CA 1
ATOM 836 C C . ILE A 1 108 ? -9.920 0.720 7.180 1.00 98.00 108 ILE A C 1
ATOM 838 O O . ILE A 1 108 ? -10.419 0.675 8.296 1.00 98.00 108 ILE A O 1
ATOM 842 N N . LEU A 1 109 ? -9.199 1.766 6.763 1.00 97.44 109 LEU A N 1
ATOM 843 C CA . LEU A 1 109 ? -8.887 2.932 7.603 1.00 97.44 109 LEU A CA 1
ATOM 844 C C . LEU A 1 109 ? -10.148 3.573 8.206 1.00 97.44 109 LEU A C 1
ATOM 846 O O . LEU A 1 109 ? -10.163 3.905 9.390 1.00 97.44 109 LEU A O 1
ATOM 850 N N . LEU A 1 110 ? -11.239 3.666 7.437 1.00 95.94 110 LEU A N 1
ATOM 851 C CA . LEU A 1 110 ? -12.518 4.181 7.934 1.00 95.94 110 LEU A CA 1
ATOM 852 C C . LEU A 1 110 ? -13.113 3.330 9.069 1.00 95.94 110 LEU A C 1
ATOM 854 O O . LEU A 1 110 ? -13.762 3.886 9.953 1.00 95.94 110 LEU A O 1
ATOM 858 N N . GLN A 1 111 ? -12.855 2.018 9.117 1.00 94.81 111 GLN A N 1
ATOM 859 C CA . GLN A 1 111 ? -13.273 1.156 10.239 1.00 94.81 111 GLN A CA 1
ATOM 860 C C . GLN A 1 111 ? -12.537 1.485 11.553 1.00 94.81 111 GLN A C 1
ATOM 862 O O . GLN A 1 111 ? -13.014 1.138 12.641 1.00 94.81 111 GLN A O 1
ATOM 867 N N . PHE A 1 112 ? -11.400 2.178 11.457 1.00 95.38 112 PHE A N 1
ATOM 868 C CA . PHE A 1 112 ? -10.626 2.721 12.576 1.00 95.38 112 PHE A CA 1
ATOM 869 C C . PHE A 1 112 ? -10.889 4.217 12.810 1.00 95.38 112 PHE A C 1
ATOM 871 O O . PHE A 1 112 ? -10.249 4.821 13.661 1.00 95.38 112 PHE A O 1
ATOM 878 N N . GLY A 1 113 ? -11.824 4.833 12.077 1.00 94.94 113 GLY A N 1
ATOM 879 C CA . GLY A 1 113 ? -12.086 6.274 12.165 1.00 94.94 113 GLY A CA 1
ATOM 880 C C . GLY A 1 113 ? -11.028 7.144 11.476 1.00 94.94 113 GLY A C 1
ATOM 881 O O . GLY A 1 113 ? -11.036 8.361 11.641 1.00 94.94 113 GLY A O 1
ATOM 882 N N . ILE A 1 114 ? -10.136 6.551 10.676 1.00 96.56 114 ILE A N 1
ATOM 883 C CA . ILE A 1 114 ? -9.055 7.259 9.988 1.00 96.56 114 ILE A CA 1
ATOM 884 C C . ILE A 1 114 ? -9.512 7.622 8.575 1.00 96.56 114 ILE A C 1
ATOM 886 O O . ILE A 1 114 ? -9.794 6.763 7.738 1.00 96.56 114 ILE A O 1
ATOM 890 N N . HIS A 1 115 ? -9.566 8.919 8.279 1.00 95.38 115 HIS A N 1
ATOM 891 C CA . HIS A 1 115 ? -9.988 9.398 6.968 1.00 95.38 115 HIS A CA 1
ATOM 892 C C . HIS A 1 115 ? -8.798 9.552 6.007 1.00 95.38 115 HIS A C 1
ATOM 894 O O . HIS A 1 115 ? -8.010 10.490 6.119 1.00 95.38 115 HIS A O 1
ATOM 900 N N . GLY A 1 116 ? -8.712 8.679 5.000 1.00 95.81 116 GLY A N 1
ATOM 901 C CA . GLY A 1 116 ? -7.722 8.770 3.921 1.00 95.81 116 GLY A CA 1
ATOM 902 C C . GLY A 1 116 ? -8.260 9.432 2.643 1.00 95.81 116 GLY A C 1
ATOM 903 O O . GLY A 1 116 ? -9.420 9.247 2.270 1.00 95.81 116 GLY A O 1
ATOM 904 N N . ARG A 1 117 ? -7.417 10.183 1.928 1.00 96.88 117 ARG A N 1
ATOM 905 C CA . ARG A 1 117 ? -7.732 10.796 0.623 1.00 96.88 117 ARG A CA 1
ATOM 906 C C . ARG A 1 117 ? -6.889 10.173 -0.481 1.00 96.88 117 ARG A C 1
ATOM 908 O O . ARG A 1 117 ? -5.683 10.062 -0.324 1.00 96.88 117 ARG A O 1
ATOM 915 N N . ILE A 1 118 ? -7.515 9.787 -1.591 1.00 98.06 118 ILE A N 1
ATOM 916 C CA . ILE A 1 118 ? -6.812 9.183 -2.730 1.00 98.06 118 ILE A CA 1
ATOM 917 C C . ILE A 1 118 ? -6.590 10.248 -3.796 1.00 98.06 118 ILE A C 1
ATOM 919 O O . ILE A 1 118 ? -7.546 10.882 -4.243 1.00 98.06 118 ILE A O 1
ATOM 923 N N . TYR A 1 119 ? -5.346 10.393 -4.231 1.00 96.44 119 TYR A N 1
ATOM 924 C CA . TYR A 1 119 ? -4.939 11.252 -5.333 1.00 96.44 119 TYR A CA 1
ATOM 925 C C . TYR A 1 119 ? -4.308 10.405 -6.430 1.00 96.44 119 TYR A C 1
ATOM 927 O O . TYR A 1 119 ? -3.667 9.393 -6.154 1.00 96.44 119 TYR A O 1
ATOM 935 N N . ARG A 1 120 ? -4.470 10.823 -7.683 1.00 95.38 120 ARG A N 1
ATOM 936 C CA . ARG A 1 120 ? -3.643 10.310 -8.777 1.00 95.38 120 ARG A CA 1
ATOM 937 C C . ARG A 1 120 ? -2.260 10.936 -8.627 1.00 95.38 120 ARG A C 1
ATOM 939 O O . ARG A 1 120 ? -2.169 12.160 -8.542 1.00 95.38 120 ARG A O 1
ATOM 946 N N . ALA A 1 121 ? -1.217 10.119 -8.545 1.00 89.12 121 ALA A N 1
ATOM 947 C CA . ALA A 1 121 ? 0.130 10.637 -8.363 1.00 89.12 121 ALA A CA 1
ATOM 948 C C . ALA A 1 121 ? 0.601 11.307 -9.658 1.00 89.12 121 ALA A C 1
ATOM 950 O O . ALA A 1 121 ? 0.410 10.773 -10.756 1.00 89.12 121 ALA A O 1
ATOM 951 N N . THR A 1 122 ? 1.220 12.475 -9.526 1.00 81.44 122 THR A N 1
ATOM 952 C CA . THR A 1 122 ? 1.925 13.123 -10.629 1.00 81.44 122 THR A CA 1
ATOM 953 C C . THR A 1 122 ? 3.202 12.351 -10.921 1.00 81.44 122 THR A C 1
ATOM 955 O O . THR A 1 122 ? 3.867 11.862 -10.008 1.00 81.44 122 THR A O 1
ATOM 958 N N . ARG A 1 123 ? 3.528 12.215 -12.203 1.00 72.12 123 ARG A N 1
ATOM 959 C CA . ARG A 1 123 ? 4.781 11.604 -12.633 1.00 72.12 123 ARG A CA 1
ATOM 960 C C . ARG A 1 123 ? 5.822 12.688 -12.815 1.00 72.12 123 ARG A C 1
ATOM 96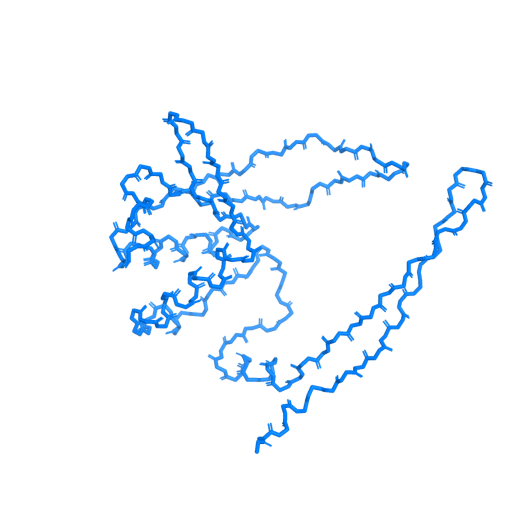2 O O . ARG A 1 123 ? 5.526 13.693 -13.457 1.00 72.12 123 ARG A O 1
ATOM 969 N N . ASP A 1 124 ? 7.009 12.435 -12.290 1.00 70.62 124 ASP A N 1
ATOM 970 C CA . ASP A 1 124 ? 8.194 13.155 -12.730 1.00 70.62 124 ASP A CA 1
ATOM 971 C C . ASP A 1 124 ? 8.529 12.741 -14.169 1.00 70.62 124 ASP A C 1
ATOM 973 O O . ASP A 1 124 ? 8.111 11.675 -14.641 1.00 70.62 124 ASP A O 1
ATOM 977 N N . GLU A 1 125 ? 9.245 13.611 -14.874 1.00 75.38 125 GLU A N 1
ATOM 978 C CA . GLU A 1 125 ? 9.721 13.330 -16.227 1.00 75.38 125 GLU A CA 1
ATOM 979 C C . GLU A 1 125 ? 10.661 12.117 -16.234 1.00 75.38 125 GLU A C 1
ATOM 981 O O . GLU A 1 125 ? 11.313 11.811 -15.233 1.00 75.38 125 GLU A O 1
ATOM 986 N N . ASP A 1 126 ? 10.721 11.414 -17.368 1.00 79.06 126 ASP A N 1
ATOM 987 C CA . ASP A 1 126 ? 11.602 10.258 -17.518 1.00 79.06 126 ASP A CA 1
ATOM 988 C C . ASP A 1 126 ? 13.055 10.675 -17.250 1.00 79.06 126 ASP A C 1
ATOM 990 O O . ASP A 1 126 ? 13.611 11.555 -17.911 1.00 79.06 126 ASP A O 1
ATOM 994 N N . LEU A 1 127 ? 13.678 10.032 -16.263 1.00 79.06 127 LEU A N 1
ATOM 995 C CA . LEU A 1 127 ? 15.033 10.363 -15.839 1.00 79.06 127 LEU A CA 1
ATOM 996 C C . LEU A 1 127 ? 16.046 9.514 -16.600 1.00 79.06 127 LEU A C 1
ATOM 998 O O . LEU A 1 127 ? 15.859 8.313 -16.790 1.00 79.06 127 LEU A O 1
ATOM 1002 N N . MET A 1 128 ? 17.163 10.126 -16.980 1.00 80.75 128 MET A N 1
ATOM 1003 C CA . MET A 1 128 ? 18.335 9.408 -17.473 1.00 80.75 128 MET A CA 1
ATOM 1004 C C . MET A 1 128 ? 19.355 9.298 -16.342 1.00 80.75 128 MET A C 1
ATOM 1006 O O . MET A 1 128 ? 19.814 10.308 -15.813 1.00 80.75 128 MET A O 1
ATOM 1010 N N . TYR A 1 129 ? 19.721 8.071 -15.977 1.00 78.19 129 TYR A N 1
ATOM 1011 C CA . TYR A 1 129 ? 20.757 7.800 -14.983 1.00 78.19 129 TYR A CA 1
ATOM 1012 C C . TYR A 1 129 ? 21.703 6.722 -15.509 1.00 78.19 129 TYR A C 1
ATOM 1014 O O . TYR A 1 129 ? 21.255 5.635 -15.869 1.00 78.19 129 TYR A O 1
ATOM 1022 N N . ASP A 1 130 ? 23.003 7.024 -15.571 1.00 79.62 130 ASP A N 1
ATOM 1023 C CA . ASP A 1 130 ? 24.045 6.081 -16.019 1.00 79.62 130 ASP A CA 1
ATOM 1024 C C . ASP A 1 130 ? 23.753 5.454 -17.404 1.00 79.62 130 ASP A C 1
ATOM 1026 O O . ASP A 1 130 ? 23.795 4.239 -17.601 1.00 79.62 130 ASP A O 1
ATOM 1030 N N . GLY A 1 131 ? 23.326 6.287 -18.364 1.00 78.19 131 GLY A N 1
ATOM 1031 C CA . GLY A 1 131 ? 22.940 5.850 -19.714 1.00 78.19 131 GLY A CA 1
ATOM 1032 C C . GLY A 1 131 ? 21.646 5.023 -19.786 1.00 78.19 131 GLY A C 1
ATOM 1033 O O . GLY A 1 131 ? 21.313 4.501 -20.850 1.00 78.19 131 GLY A O 1
ATOM 1034 N N . ARG A 1 132 ? 20.900 4.887 -18.680 1.00 69.69 132 ARG A N 1
ATOM 1035 C CA . ARG A 1 132 ? 19.634 4.143 -18.609 1.00 69.69 132 ARG A CA 1
ATOM 1036 C C . ARG A 1 132 ? 18.457 5.099 -18.464 1.00 69.69 132 ARG A C 1
ATOM 1038 O O . ARG A 1 132 ? 18.443 5.942 -17.571 1.00 69.69 132 ARG A O 1
ATOM 1045 N N . SER A 1 133 ? 17.433 4.893 -19.288 1.00 76.19 133 SER A N 1
ATOM 1046 C CA . SER A 1 133 ? 16.136 5.544 -19.111 1.00 76.19 133 SER A CA 1
ATOM 1047 C C . SER A 1 133 ? 15.376 4.889 -17.956 1.00 76.19 133 SER A C 1
ATOM 1049 O O . SER A 1 133 ? 15.037 3.701 -18.019 1.00 76.19 133 SER A O 1
ATOM 1051 N N . MET A 1 134 ? 15.079 5.660 -16.921 1.00 77.31 134 MET A N 1
ATOM 1052 C CA . MET A 1 134 ? 14.166 5.305 -15.845 1.00 77.31 134 MET A CA 1
ATOM 1053 C C . MET A 1 134 ? 12.803 5.918 -16.152 1.00 77.31 134 MET A C 1
ATOM 1055 O O . MET A 1 134 ? 12.542 7.068 -15.812 1.00 77.31 134 MET A O 1
ATOM 1059 N N . TYR A 1 135 ? 11.937 5.134 -16.792 1.00 70.94 135 TYR A N 1
ATOM 1060 C CA . TYR A 1 135 ? 10.559 5.533 -17.056 1.00 70.94 135 TYR A CA 1
ATOM 1061 C C . TYR A 1 135 ? 9.603 4.852 -16.078 1.00 70.94 135 TYR A C 1
ATOM 1063 O O . TYR A 1 135 ? 9.612 3.630 -15.881 1.00 70.94 135 TYR A O 1
ATOM 1071 N N . GLY A 1 136 ? 8.737 5.648 -15.456 1.00 68.25 136 GLY A N 1
ATOM 1072 C CA . GLY A 1 136 ? 7.630 5.119 -14.672 1.00 68.25 136 GLY A CA 1
ATOM 1073 C C . GLY A 1 136 ? 6.619 4.433 -15.593 1.00 68.25 136 GLY A C 1
ATOM 1074 O O . GLY A 1 136 ? 6.208 4.990 -16.609 1.00 68.25 136 GLY A O 1
ATOM 1075 N N . THR A 1 137 ? 6.116 3.247 -15.233 1.00 74.06 137 THR A N 1
ATOM 1076 C CA . THR A 1 137 ? 5.030 2.570 -15.979 1.00 74.06 137 THR A CA 1
ATOM 1077 C C . THR A 1 137 ? 3.722 2.529 -15.184 1.00 74.06 137 THR A C 1
ATOM 1079 O O . THR A 1 137 ? 3.723 2.358 -13.962 1.00 74.06 137 THR A O 1
ATOM 1082 N N . GLY A 1 138 ? 2.606 2.733 -15.895 1.00 81.88 138 GLY A N 1
ATOM 1083 C CA . GLY A 1 138 ? 1.247 2.759 -15.348 1.00 81.88 138 GLY A CA 1
ATOM 1084 C C . GLY A 1 138 ? 0.884 3.957 -14.462 1.00 81.88 138 GLY A C 1
ATOM 1085 O O . GLY A 1 138 ? 1.737 4.671 -13.929 1.00 81.88 138 GLY A O 1
ATOM 1086 N N . GLU A 1 139 ? -0.421 4.128 -14.281 1.00 90.00 139 GLU A N 1
ATOM 1087 C CA . GLU A 1 139 ? -0.995 5.067 -13.320 1.00 90.00 139 GLU A CA 1
ATOM 1088 C C . GLU A 1 139 ? -0.633 4.698 -11.887 1.00 90.00 139 GLU A C 1
ATOM 1090 O O . GLU A 1 139 ? -0.475 3.520 -11.547 1.00 90.00 139 GLU A O 1
ATOM 1095 N N . LYS A 1 140 ? -0.503 5.723 -11.048 1.00 93.19 140 LYS A N 1
ATOM 1096 C CA . LYS A 1 140 ? -0.186 5.581 -9.631 1.00 93.19 140 LYS A CA 1
ATOM 1097 C C . LYS A 1 140 ? -1.172 6.381 -8.798 1.00 93.19 140 LYS A C 1
ATOM 1099 O O . LYS A 1 140 ? -1.702 7.399 -9.245 1.00 93.19 140 LYS A O 1
ATOM 1104 N N . TYR A 1 141 ? -1.390 5.917 -7.581 1.00 96.94 141 TYR A N 1
ATOM 1105 C CA . TYR A 1 141 ? -2.336 6.481 -6.640 1.00 96.94 141 TYR A CA 1
ATOM 1106 C C . TYR A 1 141 ? -1.672 6.617 -5.277 1.00 96.94 141 TYR A C 1
ATOM 1108 O O . TYR A 1 141 ? -1.080 5.663 -4.770 1.00 96.94 141 TYR A O 1
ATOM 1116 N N . ASP A 1 142 ? -1.804 7.801 -4.694 1.00 96.69 142 ASP A N 1
ATOM 1117 C CA . ASP A 1 142 ? -1.374 8.103 -3.338 1.00 96.69 142 ASP A CA 1
ATOM 1118 C C . ASP A 1 142 ? -2.600 8.143 -2.429 1.00 96.69 142 ASP A C 1
ATOM 1120 O O . ASP A 1 142 ? -3.492 8.973 -2.618 1.00 96.69 142 ASP A O 1
ATOM 1124 N N . LEU A 1 143 ? -2.647 7.264 -1.431 1.00 97.94 143 LEU A N 1
ATOM 1125 C CA . LEU A 1 143 ? -3.591 7.353 -0.322 1.00 97.94 143 LEU A CA 1
ATOM 1126 C C . LEU A 1 143 ? -2.924 8.121 0.821 1.00 97.94 143 LEU A C 1
ATOM 1128 O O . LEU A 1 143 ? -1.960 7.638 1.408 1.00 97.94 143 LEU A O 1
ATOM 1132 N N . LEU A 1 144 ? -3.431 9.313 1.120 1.00 96.88 144 LEU A N 1
ATOM 1133 C CA . LEU A 1 144 ? -2.868 10.244 2.093 1.00 96.88 144 LEU A CA 1
ATOM 1134 C 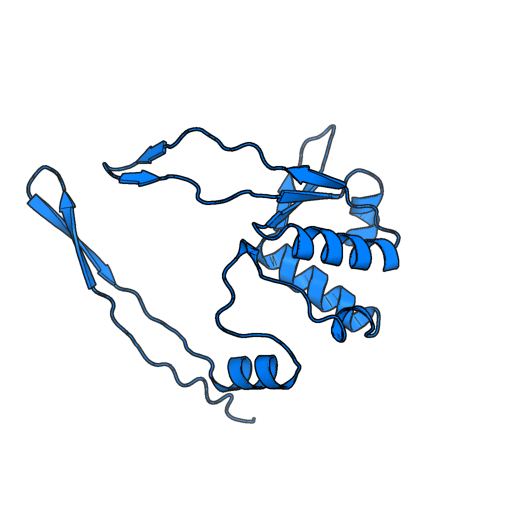C . LEU A 1 144 ? -3.724 10.300 3.357 1.00 96.88 144 LEU A C 1
ATOM 1136 O O . LEU A 1 144 ? -4.938 10.506 3.285 1.00 96.88 144 LEU A O 1
ATOM 1140 N N . ILE A 1 145 ? -3.069 10.172 4.504 1.00 96.31 145 ILE A N 1
ATOM 1141 C CA . ILE A 1 145 ? -3.608 10.414 5.840 1.00 96.31 145 ILE A CA 1
ATOM 1142 C C . ILE A 1 145 ? -2.928 11.682 6.363 1.00 96.31 145 ILE A C 1
ATOM 1144 O O . ILE A 1 145 ? -1.701 11.796 6.344 1.00 96.31 145 ILE A O 1
ATOM 1148 N N . ILE A 1 146 ? -3.736 12.652 6.785 1.00 92.88 146 ILE A N 1
ATOM 1149 C CA . ILE A 1 146 ? -3.290 13.987 7.199 1.00 92.88 146 ILE A CA 1
ATOM 1150 C C . ILE A 1 146 ? -3.967 14.395 8.507 1.00 92.88 146 ILE A C 1
ATOM 1152 O O . ILE A 1 146 ? -5.031 13.867 8.847 1.00 92.88 146 ILE A O 1
ATOM 1156 N N . ASN A 1 147 ? -3.390 15.387 9.185 1.00 88.19 147 ASN A N 1
ATOM 1157 C CA . ASN A 1 147 ? -3.948 16.016 10.386 1.00 88.19 147 ASN A CA 1
ATOM 1158 C C . ASN A 1 147 ? -4.303 14.972 11.464 1.00 88.19 147 ASN A C 1
ATOM 1160 O O . ASN A 1 147 ? -3.499 14.091 11.762 1.00 88.19 147 ASN A O 1
ATOM 1164 N N . GLU A 1 148 ? -5.527 15.040 11.995 1.00 87.00 148 GLU A N 1
ATOM 1165 C CA . GLU A 1 148 ? -6.071 14.154 13.030 1.00 87.00 148 GLU A CA 1
ATOM 1166 C C . GLU A 1 148 ? -5.995 12.664 12.678 1.00 87.00 148 GLU A C 1
ATOM 1168 O O . GLU A 1 148 ? -5.963 11.825 13.570 1.00 87.00 148 GLU A O 1
ATOM 1173 N N . GLY A 1 149 ? -5.916 12.297 11.395 1.00 88.94 149 GLY A N 1
ATOM 1174 C CA . GLY A 1 149 ? -5.761 10.896 11.010 1.00 88.94 149 GLY A CA 1
ATOM 1175 C C . GLY A 1 149 ? -4.411 10.292 11.415 1.00 88.94 149 GLY A C 1
ATOM 1176 O O . GLY A 1 149 ? -4.326 9.080 11.577 1.00 88.94 149 GLY A O 1
ATOM 1177 N N . ILE A 1 150 ? -3.367 11.112 11.587 1.00 89.75 150 ILE A N 1
ATOM 1178 C CA . ILE A 1 150 ? -2.009 10.640 11.895 1.00 89.75 150 ILE A CA 1
ATOM 1179 C C . ILE A 1 150 ? -1.906 10.132 13.342 1.00 89.75 150 ILE A C 1
ATOM 1181 O O . ILE A 1 150 ? -1.473 8.993 13.514 1.00 89.75 150 ILE A O 1
ATOM 1185 N N . PRO A 1 151 ? -2.342 10.882 14.378 1.00 88.50 151 PRO A N 1
ATOM 1186 C CA . PRO A 1 151 ? -2.368 10.362 15.746 1.00 88.50 151 PRO A CA 1
ATOM 1187 C C . PRO A 1 151 ? -3.173 9.067 15.891 1.00 88.50 151 PRO A C 1
ATOM 1189 O O . PRO A 1 151 ? -2.725 8.152 16.568 1.00 88.50 151 PRO A O 1
ATOM 1192 N N . HIS A 1 152 ? -4.320 8.957 15.210 1.00 89.06 152 HIS A N 1
ATOM 1193 C CA . HIS A 1 152 ? -5.167 7.759 15.258 1.00 89.06 152 HIS A CA 1
ATOM 1194 C C . HIS A 1 152 ? -4.544 6.544 14.561 1.00 89.06 152 HIS A C 1
ATOM 1196 O O . HIS A 1 152 ? -4.922 5.419 14.860 1.00 89.06 152 HIS A O 1
ATOM 1202 N N . PHE A 1 153 ? -3.611 6.754 13.629 1.00 88.81 153 PHE A N 1
ATOM 1203 C CA . PHE A 1 153 ? -2.906 5.663 12.956 1.00 88.81 153 PHE A CA 1
ATOM 1204 C C . PHE A 1 153 ? -1.827 5.025 13.845 1.00 88.81 153 PHE A C 1
ATOM 1206 O O . PHE A 1 153 ? -1.487 3.865 13.649 1.00 88.81 153 PHE A O 1
ATOM 1213 N N . TYR A 1 154 ? -1.285 5.778 14.805 1.00 79.94 154 TYR A N 1
ATOM 1214 C CA . TYR A 1 154 ? -0.235 5.316 15.720 1.00 79.94 154 TYR A CA 1
ATOM 1215 C C . TYR A 1 154 ? -0.766 4.893 17.105 1.00 79.94 154 TYR A C 1
ATOM 1217 O O . TYR A 1 154 ? 0.004 4.403 17.929 1.00 79.94 154 TYR A O 1
ATOM 1225 N N . ALA A 1 155 ? -2.055 5.121 17.376 1.00 70.94 155 ALA A N 1
ATOM 1226 C CA . ALA A 1 155 ? -2.709 4.817 18.651 1.00 70.94 155 ALA A CA 1
ATOM 1227 C C . ALA A 1 155 ? -3.052 3.328 18.793 1.00 70.94 155 ALA A C 1
ATOM 1229 O O . ALA A 1 155 ? -2.881 2.811 19.921 1.00 70.94 155 ALA A O 1
#

Foldseek 3Di:
DDDLPFVFDFDFDWDFDQAVPRDTDTDTDGDGDSPVVVVVCVVVPADPPDDFQRDADPPVQLPDDLVSLLVVVCVQCVPQWDWDDDPVKTKIKGKGLHPRRLVSNQSSLVVLVFHWDKDWDDDDPFDQDSNDTDDDDHIMIITITIDPNVVSNVD

Radius of gyration: 19.69 Å; chains: 1; bounding box: 48×50×42 Å

Secondary structure (DSSP, 8-state):
--------------EEEE-TTS-EEEE-------HHHHHHHHHTTPPTT--GGG----TTGGGS-HHHHHHHHHHHHHHHEEEE--TT--EEEEEES-HHHHHHHHHHHHHTT--EEEEEPPPPPPEEETTEEE---S--EEEEEETTHHHHHH-